Protein AF-A0A7Y2C9P7-F1 (afdb_monomer_lite)

pLDDT: mean 86.55, std 15.67, range [35.44, 96.75]

Sequence (61 aa):
MENAGSRVFLIGDYRGEGFSQGVDRVDDLDRIPDDYSGGLWTDRIDLIGPAVRSGAPASSE

Secondary structure (DSSP, 8-state):
-GGGT---EE-----S-SSPPP--SGGGGGGS-TT--SEE--S-HHHHHHHHHH-------

Foldseek 3Di:
DVVVVDADEDWDDDPVDPDTHFPEDLVSCVPPDPPDPGHGGYPHCVPVVVSVVVDDDDDDD

Structure (mmCIF, N/CA/C/O backbone):
data_AF-A0A7Y2C9P7-F1
#
_entry.id   AF-A0A7Y2C9P7-F1
#
loop_
_atom_site.group_PDB
_atom_site.id
_atom_site.type_symbol
_atom_site.label_atom_id
_atom_site.label_alt_id
_atom_site.label_comp_id
_atom_site.label_asym_id
_atom_site.label_entity_id
_atom_site.label_seq_id
_atom_site.pdbx_PDB_ins_code
_atom_site.Cartn_x
_atom_site.Cartn_y
_atom_site.Cartn_z
_atom_site.occupancy
_atom_site.B_iso_or_equiv
_atom_site.auth_seq_id
_atom_site.auth_comp_id
_atom_site.auth_asym_id
_atom_site.auth_atom_id
_atom_site.pdbx_PDB_model_num
ATOM 1 N N . MET A 1 1 ? -0.658 2.626 16.928 1.00 76.69 1 MET A N 1
ATOM 2 C CA . MET A 1 1 ? -1.005 4.022 16.568 1.00 76.69 1 MET A CA 1
ATOM 3 C C . MET A 1 1 ? -2.509 4.240 16.474 1.00 76.69 1 MET A C 1
ATOM 5 O O . MET A 1 1 ? -2.954 5.340 16.769 1.00 76.69 1 MET A O 1
ATOM 9 N N . GLU A 1 2 ? -3.285 3.197 16.176 1.00 84.50 2 GLU A N 1
ATOM 10 C CA . GLU A 1 2 ? -4.747 3.279 16.102 1.00 84.50 2 GLU A CA 1
ATOM 11 C C . GLU A 1 2 ? -5.415 3.801 17.383 1.00 84.50 2 GLU A C 1
ATOM 13 O O . GLU A 1 2 ? -6.257 4.685 17.302 1.00 84.50 2 GLU A O 1
ATOM 18 N N . ASN A 1 3 ? -4.969 3.373 18.573 1.00 90.44 3 ASN A N 1
ATOM 19 C CA . ASN A 1 3 ? -5.488 3.900 19.848 1.00 90.44 3 ASN A CA 1
ATOM 20 C C . ASN A 1 3 ? -5.272 5.422 20.024 1.00 90.44 3 ASN A C 1
ATOM 22 O O . ASN A 1 3 ? -5.954 6.067 20.809 1.00 90.44 3 ASN A O 1
ATOM 26 N N . ALA A 1 4 ? -4.323 6.010 19.289 1.00 93.56 4 ALA A N 1
ATOM 27 C CA . ALA A 1 4 ? -4.102 7.455 19.256 1.00 93.56 4 ALA A CA 1
ATOM 28 C C . ALA A 1 4 ? -4.883 8.156 18.122 1.00 93.56 4 ALA A C 1
ATOM 30 O O . ALA A 1 4 ? -4.667 9.338 17.877 1.00 93.56 4 ALA A O 1
ATOM 31 N N . GLY A 1 5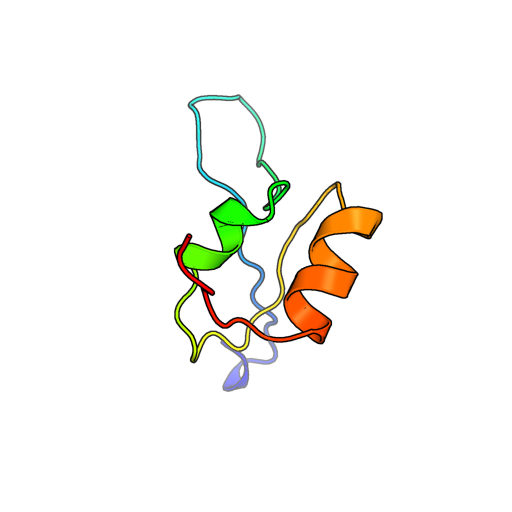 ? -5.754 7.439 17.401 1.00 93.94 5 GLY A N 1
ATOM 32 C CA . GLY A 1 5 ? -6.495 7.940 16.239 1.00 93.94 5 GLY A CA 1
ATOM 33 C C . GLY A 1 5 ? -5.661 8.062 14.958 1.00 93.94 5 GLY A C 1
ATOM 34 O O . GLY A 1 5 ? -6.128 8.631 13.973 1.00 93.94 5 GLY A O 1
ATOM 35 N N . SER A 1 6 ? -4.435 7.534 14.948 1.00 94.38 6 SER A N 1
ATOM 36 C CA . SER A 1 6 ? -3.514 7.644 13.813 1.00 94.38 6 SER A CA 1
ATOM 37 C C . SER A 1 6 ? -3.569 6.414 12.910 1.00 94.38 6 SER A C 1
ATOM 39 O O . SER A 1 6 ? -3.493 5.277 13.384 1.00 94.38 6 SER A O 1
ATOM 41 N N . ARG A 1 7 ? -3.621 6.650 11.594 1.00 94.19 7 ARG A N 1
ATOM 42 C CA . ARG A 1 7 ? -3.546 5.614 10.551 1.00 94.19 7 ARG A CA 1
ATOM 43 C C . ARG A 1 7 ? -2.100 5.445 10.095 1.00 94.19 7 ARG A C 1
ATOM 45 O O . ARG A 1 7 ? -1.406 6.434 9.882 1.00 94.19 7 ARG A O 1
ATOM 52 N N . VAL A 1 8 ? -1.663 4.200 9.940 1.00 94.06 8 VAL A N 1
ATOM 53 C CA . VAL A 1 8 ? -0.307 3.854 9.489 1.00 94.06 8 VAL A CA 1
ATOM 54 C C . VAL A 1 8 ? -0.382 3.325 8.068 1.00 94.06 8 VAL A C 1
ATOM 56 O O . VAL A 1 8 ? -1.281 2.543 7.763 1.00 94.06 8 VAL A O 1
ATOM 59 N N . PHE A 1 9 ? 0.562 3.748 7.231 1.00 95.19 9 PHE A N 1
ATOM 60 C CA . PHE A 1 9 ? 0.728 3.245 5.873 1.00 95.19 9 PHE A CA 1
ATOM 61 C C . PHE A 1 9 ? 2.167 2.769 5.669 1.00 95.19 9 PHE A C 1
ATOM 63 O O . PHE A 1 9 ? 3.102 3.483 6.034 1.00 95.19 9 PHE A O 1
ATOM 70 N N . LEU A 1 10 ? 2.339 1.573 5.107 1.00 95.19 10 LEU A N 1
ATOM 71 C CA . LEU A 1 10 ? 3.631 1.055 4.671 1.00 95.19 10 LEU A CA 1
ATOM 72 C C . LEU A 1 10 ? 3.977 1.645 3.301 1.00 95.19 10 LEU A C 1
ATOM 74 O O . LEU A 1 10 ? 3.137 1.670 2.401 1.00 95.19 10 LEU A O 1
ATOM 78 N N . ILE A 1 11 ? 5.216 2.103 3.160 1.00 94.81 11 ILE A N 1
ATOM 79 C CA . ILE A 1 11 ? 5.802 2.528 1.887 1.00 94.81 11 ILE A CA 1
ATOM 80 C C . ILE A 1 11 ? 6.790 1.461 1.403 1.00 94.81 11 ILE A C 1
ATOM 82 O O . ILE A 1 11 ? 7.248 0.635 2.196 1.00 94.81 11 ILE A O 1
ATOM 86 N N . GLY A 1 12 ? 7.106 1.479 0.112 1.00 92.38 12 GLY A N 1
ATOM 87 C CA . GLY A 1 12 ? 8.074 0.574 -0.497 1.00 92.38 12 GLY A CA 1
ATOM 88 C C . GLY A 1 12 ? 9.503 0.785 0.008 1.00 92.38 12 GLY A C 1
ATOM 89 O O . GLY A 1 12 ? 9.810 1.740 0.728 1.00 92.38 12 GLY A O 1
ATOM 90 N N . ASP A 1 13 ? 10.393 -0.125 -0.393 1.00 88.94 13 ASP A N 1
ATOM 91 C CA . ASP A 1 13 ? 11.805 -0.071 -0.018 1.00 88.94 13 ASP A CA 1
ATOM 92 C C . ASP A 1 13 ? 12.452 1.264 -0.391 1.00 88.94 13 ASP A C 1
ATOM 94 O O . ASP A 1 13 ? 12.316 1.771 -1.507 1.00 88.94 13 ASP A O 1
ATOM 98 N N . TYR A 1 14 ? 13.274 1.774 0.520 1.00 88.50 14 TYR A N 1
ATOM 99 C CA . TYR A 1 14 ? 14.131 2.905 0.219 1.00 88.50 14 TYR A CA 1
ATOM 100 C C . TYR A 1 14 ? 15.323 2.461 -0.634 1.00 88.50 14 TYR A C 1
ATOM 102 O O . TYR A 1 14 ? 16.225 1.778 -0.150 1.00 88.50 14 TYR A O 1
ATOM 110 N N . ARG A 1 15 ? 15.361 2.885 -1.901 1.00 85.00 15 ARG A N 1
ATOM 111 C CA . ARG A 1 15 ? 16.446 2.547 -2.842 1.00 85.00 15 ARG A CA 1
ATOM 112 C C . ARG A 1 15 ? 17.468 3.674 -3.028 1.00 85.00 15 ARG A C 1
ATOM 114 O O . ARG A 1 15 ? 18.177 3.706 -4.028 1.00 85.00 15 ARG A O 1
ATOM 121 N N . GLY A 1 16 ? 17.562 4.600 -2.069 1.00 85.94 16 GLY A N 1
ATOM 122 C CA . GLY A 1 16 ? 18.478 5.749 -2.151 1.00 85.94 16 GLY A CA 1
ATOM 123 C C . GLY A 1 16 ? 17.981 6.885 -3.051 1.00 85.94 16 GLY A C 1
ATOM 124 O O . GLY A 1 16 ? 18.758 7.751 -3.445 1.00 85.94 16 GLY A O 1
ATOM 125 N N . GLU A 1 17 ? 16.697 6.870 -3.389 1.00 78.62 17 GLU A N 1
ATOM 126 C CA . GLU A 1 17 ? 16.030 7.870 -4.219 1.00 78.62 17 GLU A 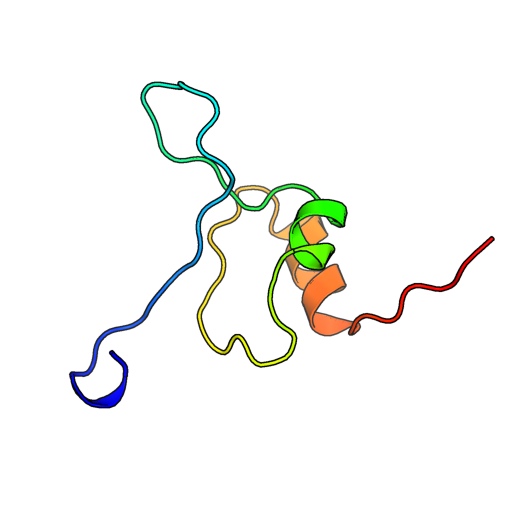CA 1
ATOM 127 C C . GLU A 1 17 ? 15.525 9.025 -3.345 1.00 78.62 17 GLU A C 1
ATOM 129 O O . GLU A 1 17 ? 15.170 8.835 -2.188 1.00 78.62 17 GLU A O 1
ATOM 134 N N . GLY A 1 18 ? 15.504 10.252 -3.871 1.00 86.56 18 GLY A N 1
ATOM 135 C CA . GLY A 1 18 ? 15.149 11.452 -3.095 1.00 86.56 18 GLY A CA 1
ATOM 136 C C . GLY A 1 18 ? 13.671 11.561 -2.686 1.00 86.56 18 GLY A C 1
ATOM 137 O O . GLY A 1 18 ? 13.249 12.624 -2.236 1.00 86.56 18 GLY A O 1
ATOM 138 N N . PHE A 1 19 ? 12.878 10.509 -2.883 1.00 86.44 19 PHE A N 1
ATOM 139 C CA . PHE A 1 19 ? 11.440 10.463 -2.640 1.00 86.44 19 PHE A CA 1
ATOM 140 C C . PHE A 1 19 ? 11.014 9.083 -2.119 1.00 86.44 19 PHE A C 1
ATOM 142 O O . PHE A 1 19 ? 11.757 8.107 -2.202 1.00 86.44 19 PHE A O 1
ATOM 149 N N . SER A 1 20 ? 9.822 9.027 -1.519 1.00 88.31 20 SER A N 1
ATOM 150 C CA . SER A 1 20 ? 9.223 7.776 -1.045 1.00 88.31 20 SER A CA 1
ATOM 151 C C . SER A 1 20 ? 8.712 6.949 -2.217 1.00 88.31 20 SER A C 1
ATOM 153 O O . SER A 1 20 ? 8.123 7.508 -3.137 1.00 88.31 20 SER A O 1
ATOM 155 N N . GLN A 1 21 ? 8.898 5.634 -2.135 1.00 92.31 21 GLN A N 1
ATOM 156 C CA . GLN A 1 21 ? 8.409 4.683 -3.127 1.00 92.31 21 GLN A CA 1
ATOM 157 C C . GLN A 1 21 ? 7.148 3.977 -2.649 1.00 92.31 21 GLN A C 1
ATOM 159 O O . GLN A 1 21 ? 6.954 3.787 -1.446 1.00 92.31 21 GLN A O 1
ATOM 164 N N . GLY A 1 22 ? 6.301 3.568 -3.589 1.00 94.62 22 GLY A N 1
ATOM 165 C CA . GLY A 1 22 ? 5.166 2.702 -3.311 1.00 94.62 22 GLY A CA 1
ATOM 166 C C . GLY A 1 22 ? 5.556 1.229 -3.190 1.00 94.62 22 GLY A C 1
ATOM 167 O O . GLY A 1 22 ? 6.605 0.783 -3.660 1.00 94.62 22 GLY A O 1
ATOM 168 N N . VAL A 1 23 ? 4.681 0.463 -2.545 1.00 96.19 23 VAL A N 1
ATOM 169 C CA . VAL A 1 23 ? 4.580 -0.989 -2.709 1.00 96.19 23 VAL A CA 1
ATOM 170 C C . VAL A 1 23 ? 3.944 -1.197 -4.079 1.00 96.19 23 VAL A C 1
ATOM 172 O O . VAL A 1 23 ? 2.733 -1.063 -4.217 1.00 96.19 23 VAL A O 1
ATOM 175 N N . ASP A 1 24 ? 4.751 -1.417 -5.112 1.00 95.31 24 ASP A N 1
ATOM 176 C CA . ASP A 1 24 ? 4.295 -1.337 -6.511 1.00 95.31 24 ASP A CA 1
ATOM 177 C C . ASP A 1 24 ? 4.390 -2.670 -7.258 1.00 95.31 24 ASP A C 1
ATOM 179 O O . ASP A 1 24 ? 3.955 -2.771 -8.411 1.00 95.31 24 ASP A O 1
ATOM 183 N N . ARG A 1 25 ? 4.962 -3.702 -6.628 1.00 94.94 25 ARG A N 1
ATOM 184 C CA . ARG A 1 25 ? 5.054 -5.065 -7.163 1.00 94.94 25 ARG A CA 1
ATOM 185 C C . ARG A 1 25 ? 4.312 -6.038 -6.259 1.00 94.94 25 ARG A C 1
ATOM 187 O O . ARG A 1 25 ? 4.273 -5.861 -5.049 1.00 94.94 25 ARG A O 1
ATOM 194 N N . VAL A 1 26 ? 3.755 -7.088 -6.857 1.00 94.94 26 VAL A N 1
ATOM 195 C CA . VAL A 1 26 ? 3.084 -8.158 -6.102 1.00 94.94 26 VAL A CA 1
ATOM 196 C C . VAL A 1 26 ? 4.071 -8.843 -5.154 1.00 94.94 26 VAL A C 1
ATOM 198 O O . VAL A 1 26 ? 3.740 -9.029 -3.992 1.00 94.94 26 VAL A O 1
ATOM 201 N N . ASP A 1 27 ? 5.305 -9.083 -5.601 1.00 94.50 27 ASP A N 1
ATOM 202 C CA . ASP A 1 27 ? 6.371 -9.688 -4.787 1.00 94.50 27 ASP A CA 1
ATOM 203 C C . ASP A 1 27 ? 6.760 -8.839 -3.557 1.00 94.50 27 ASP A C 1
ATOM 205 O O . ASP A 1 27 ? 7.319 -9.354 -2.590 1.00 94.50 27 ASP A O 1
ATOM 209 N N . ASP A 1 28 ? 6.460 -7.531 -3.552 1.00 93.38 28 ASP A N 1
ATOM 210 C CA . ASP A 1 28 ? 6.689 -6.689 -2.370 1.00 93.38 28 ASP A CA 1
ATOM 211 C C . ASP A 1 28 ? 5.752 -7.101 -1.209 1.00 93.38 28 ASP A C 1
ATOM 213 O O . ASP A 1 28 ? 6.079 -6.869 -0.042 1.00 93.38 28 ASP A O 1
ATOM 217 N N . LEU A 1 29 ? 4.608 -7.738 -1.510 1.00 93.50 29 LEU A N 1
ATOM 218 C CA . LEU A 1 29 ? 3.632 -8.210 -0.522 1.00 93.50 29 LEU A CA 1
ATOM 219 C C . LEU A 1 29 ? 4.151 -9.396 0.299 1.00 93.50 29 LEU A C 1
ATOM 221 O O . LEU A 1 29 ? 3.800 -9.498 1.470 1.00 93.50 29 LEU A O 1
ATOM 225 N N . ASP A 1 30 ? 5.038 -10.229 -0.256 1.00 92.44 30 ASP A N 1
ATOM 226 C CA . ASP A 1 30 ? 5.600 -11.410 0.429 1.00 92.44 30 ASP A CA 1
ATOM 227 C C . ASP A 1 30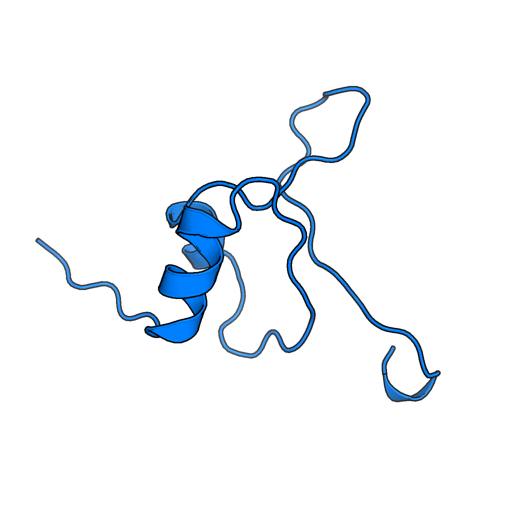 ? 6.438 -11.048 1.665 1.00 92.44 30 ASP A C 1
ATOM 229 O O . ASP A 1 30 ? 6.748 -11.885 2.512 1.00 92.44 30 ASP A O 1
ATOM 233 N N . ARG A 1 31 ? 6.845 -9.781 1.768 1.00 90.50 31 ARG A N 1
ATOM 234 C CA . ARG A 1 31 ? 7.634 -9.249 2.884 1.00 90.50 31 ARG A CA 1
ATOM 235 C C . ARG A 1 31 ? 6.772 -8.609 3.965 1.00 90.50 31 ARG A C 1
ATOM 237 O O . ARG A 1 31 ? 7.308 -8.184 4.991 1.00 90.50 31 ARG A O 1
ATOM 244 N N . ILE A 1 32 ? 5.469 -8.495 3.728 1.00 92.06 32 ILE A N 1
ATOM 245 C CA . ILE A 1 32 ? 4.521 -7.908 4.666 1.00 92.06 32 ILE A CA 1
ATOM 246 C C . ILE A 1 32 ? 4.064 -9.015 5.622 1.00 92.06 32 ILE A C 1
ATOM 248 O O . ILE A 1 32 ? 3.617 -10.059 5.157 1.00 92.06 32 ILE A O 1
ATOM 252 N N . PRO A 1 33 ? 4.166 -8.815 6.948 1.00 91.19 33 PRO A N 1
ATOM 253 C CA . PRO A 1 33 ? 3.646 -9.781 7.908 1.00 91.19 33 PRO A CA 1
ATOM 254 C C . PRO A 1 33 ? 2.152 -10.048 7.692 1.00 91.19 33 PRO A C 1
ATOM 256 O O . PRO A 1 33 ? 1.387 -9.104 7.488 1.00 91.19 33 PRO A O 1
ATOM 259 N N . ASP A 1 34 ? 1.731 -11.309 7.808 1.00 87.94 34 ASP A N 1
ATOM 260 C CA . ASP A 1 34 ? 0.326 -11.719 7.638 1.00 87.94 34 ASP A CA 1
ATOM 261 C C . ASP A 1 34 ? -0.637 -10.991 8.597 1.00 87.94 34 ASP A C 1
ATOM 263 O O . ASP A 1 34 ? -1.824 -10.837 8.312 1.00 87.94 34 ASP A O 1
ATOM 267 N N . ASP A 1 35 ? -0.134 -10.537 9.747 1.00 89.50 35 ASP A N 1
ATOM 268 C CA . ASP A 1 35 ? -0.874 -9.806 10.775 1.00 89.50 35 ASP A CA 1
ATOM 269 C C . ASP A 1 35 ? -0.788 -8.274 10.632 1.00 89.50 35 ASP A C 1
ATOM 271 O O . ASP A 1 35 ? -1.296 -7.532 11.481 1.00 89.50 35 ASP A O 1
ATOM 275 N N . TYR A 1 36 ? -0.185 -7.768 9.552 1.00 92.00 36 TYR A N 1
ATOM 276 C CA . TYR A 1 36 ? -0.145 -6.339 9.273 1.00 92.00 36 TYR A CA 1
ATOM 277 C C . TYR A 1 36 ? -1.541 -5.795 8.940 1.00 92.00 36 TYR A C 1
ATOM 279 O O . TYR A 1 36 ? -2.158 -6.148 7.939 1.00 92.00 36 TYR A O 1
ATOM 287 N N . SER A 1 37 ? -2.026 -4.867 9.764 1.00 90.56 37 SER A N 1
ATOM 288 C CA . SER A 1 37 ? -3.369 -4.278 9.651 1.00 90.56 37 SER A CA 1
ATOM 289 C C . SER A 1 37 ? -3.385 -2.817 9.178 1.00 90.56 37 SER A C 1
ATOM 291 O O . SER A 1 37 ? -4.436 -2.172 9.162 1.00 90.56 37 SER A O 1
ATOM 293 N N . GLY A 1 38 ? -2.223 -2.264 8.816 1.00 93.94 38 GLY A N 1
ATOM 294 C CA . GLY A 1 38 ? -2.108 -0.906 8.283 1.00 93.94 38 GLY A CA 1
ATOM 295 C C . GLY A 1 38 ? -2.488 -0.803 6.803 1.00 93.94 38 GLY A C 1
ATOM 296 O O . GLY A 1 38 ? -2.804 -1.788 6.141 1.00 93.94 38 GLY A O 1
ATOM 297 N N . GLY A 1 39 ? -2.458 0.415 6.264 1.00 95.44 39 GLY A N 1
ATOM 298 C CA . GLY A 1 39 ? -2.617 0.641 4.828 1.00 95.44 39 GLY A CA 1
ATOM 299 C C . GLY A 1 39 ? -1.312 0.430 4.056 1.00 95.44 39 GLY A C 1
ATOM 300 O O . GLY A 1 39 ? -0.230 0.443 4.632 1.00 95.44 39 GLY A O 1
ATOM 301 N N . LEU A 1 40 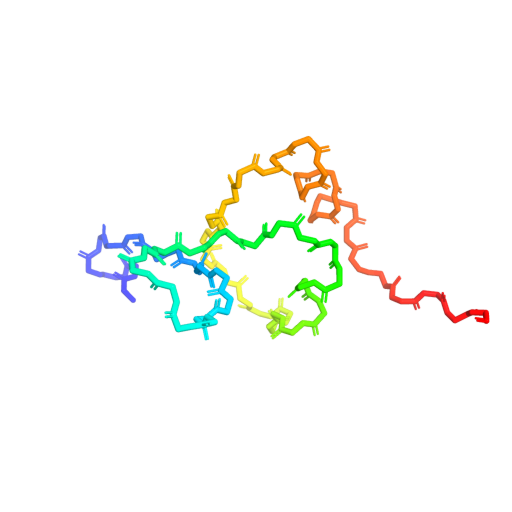? -1.404 0.308 2.735 1.00 96.06 40 LEU A N 1
ATOM 302 C CA . LEU A 1 40 ? -0.250 0.313 1.833 1.00 96.06 40 LEU A CA 1
ATOM 303 C C . LEU A 1 40 ? -0.291 1.574 0.971 1.00 96.06 40 LEU A C 1
ATOM 305 O O . LEU A 1 40 ? -1.362 1.971 0.508 1.00 96.06 40 LEU A O 1
ATOM 309 N N . TRP A 1 41 ? 0.860 2.203 0.761 1.00 96.69 41 TRP A N 1
ATOM 310 C CA . TRP A 1 41 ? 1.035 3.242 -0.248 1.00 96.69 41 TRP A CA 1
ATOM 311 C C . TRP A 1 41 ? 1.464 2.587 -1.558 1.00 96.69 41 TRP A C 1
ATOM 313 O O . TRP A 1 41 ? 2.455 1.862 -1.574 1.00 96.69 41 TRP A O 1
ATOM 323 N N . THR A 1 42 ? 0.748 2.839 -2.651 1.00 96.75 42 THR A N 1
ATOM 324 C CA . THR A 1 42 ? 1.055 2.268 -3.969 1.00 96.75 42 THR A CA 1
ATOM 325 C C . THR A 1 42 ? 0.697 3.248 -5.077 1.00 96.75 42 THR A C 1
ATOM 327 O O . THR A 1 42 ? -0.355 3.890 -5.021 1.00 96.75 42 THR A O 1
ATOM 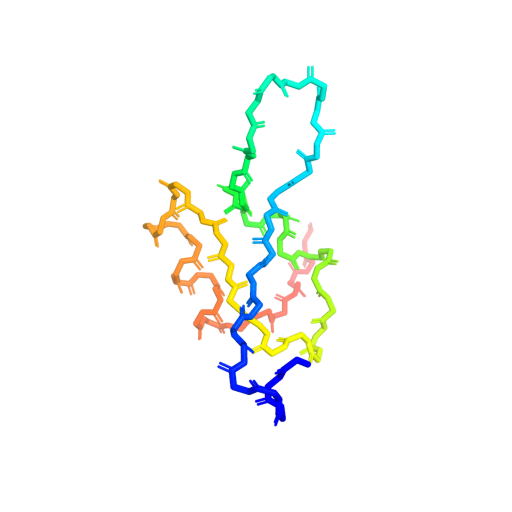330 N N . ASP A 1 43 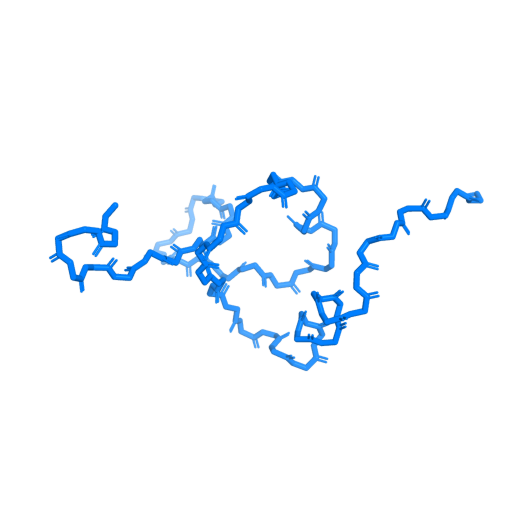? 1.536 3.305 -6.106 1.00 95.88 43 ASP A N 1
ATOM 331 C CA . ASP A 1 43 ? 1.238 3.975 -7.373 1.00 95.88 43 ASP A CA 1
ATOM 332 C C . ASP A 1 43 ? 0.581 3.008 -8.379 1.00 95.88 43 ASP A C 1
ATOM 334 O O . ASP A 1 43 ? 0.186 3.401 -9.479 1.00 95.88 43 ASP A O 1
ATOM 338 N N . ARG A 1 44 ? 0.426 1.731 -8.000 1.00 96.75 44 ARG A N 1
ATOM 339 C CA . ARG A 1 44 ? -0.093 0.626 -8.820 1.00 96.75 44 ARG A CA 1
ATOM 340 C C . ARG A 1 44 ? -1.302 -0.056 -8.186 1.00 96.75 44 ARG A C 1
ATOM 342 O O . ARG A 1 44 ? -1.354 -1.280 -8.049 1.00 96.75 44 ARG A O 1
ATOM 349 N N . ILE A 1 45 ? -2.317 0.730 -7.823 1.00 96.50 45 ILE A N 1
ATOM 350 C CA . ILE A 1 45 ? -3.566 0.215 -7.228 1.00 96.50 45 ILE A CA 1
ATOM 351 C C . ILE A 1 45 ? -4.284 -0.813 -8.121 1.00 96.50 45 ILE A C 1
ATOM 353 O O . ILE A 1 45 ? -4.963 -1.704 -7.611 1.00 96.50 45 ILE A O 1
ATOM 357 N N . ASP A 1 46 ? -4.093 -0.721 -9.439 1.00 96.50 46 ASP A N 1
ATOM 358 C CA . ASP A 1 46 ? -4.575 -1.673 -10.440 1.00 96.50 46 ASP A CA 1
ATOM 359 C C . ASP A 1 46 ? -4.009 -3.087 -10.244 1.00 96.50 46 ASP A C 1
ATOM 361 O O . ASP A 1 46 ? -4.705 -4.064 -10.513 1.00 96.50 46 ASP A O 1
ATOM 365 N N . LEU A 1 47 ? -2.775 -3.194 -9.741 1.00 96.06 47 LEU A N 1
ATOM 366 C CA . LEU A 1 47 ? -2.104 -4.464 -9.463 1.00 96.06 47 LEU A CA 1
ATOM 367 C C . LEU A 1 47 ? -2.254 -4.883 -8.001 1.00 96.06 47 LEU A C 1
ATOM 369 O O . LEU A 1 47 ? -2.620 -6.020 -7.706 1.00 96.06 47 LEU A O 1
ATOM 373 N N . ILE A 1 48 ? -1.979 -3.960 -7.081 1.00 96.19 48 ILE A N 1
ATOM 374 C CA . ILE A 1 48 ? -1.868 -4.274 -5.656 1.00 96.19 48 ILE A CA 1
ATOM 375 C C . ILE A 1 48 ? -3.239 -4.499 -5.025 1.00 96.19 48 ILE A C 1
ATOM 377 O O . ILE A 1 48 ? -3.395 -5.425 -4.235 1.00 96.19 48 ILE A O 1
ATOM 381 N N . GLY A 1 49 ? -4.255 -3.718 -5.407 1.00 95.38 49 GLY A N 1
ATOM 382 C CA . GLY A 1 49 ? -5.608 -3.841 -4.856 1.00 95.38 49 GLY A CA 1
ATOM 383 C C . GLY A 1 49 ? -6.207 -5.249 -5.018 1.00 95.38 49 GLY A C 1
ATOM 384 O O . GLY A 1 49 ? -6.664 -5.831 -4.031 1.00 95.38 49 GLY A O 1
ATOM 385 N N . PRO A 1 50 ? -6.202 -5.838 -6.229 1.00 95.56 50 PRO A N 1
ATOM 386 C CA . PRO A 1 50 ? -6.636 -7.219 -6.429 1.00 95.56 50 PRO A CA 1
ATOM 387 C C . PRO A 1 50 ? -5.767 -8.253 -5.704 1.00 95.56 50 PRO A C 1
ATOM 389 O O . PRO A 1 50 ? -6.321 -9.200 -5.143 1.00 95.56 50 PRO A O 1
ATOM 392 N N . ALA A 1 51 ? -4.441 -8.075 -5.682 1.00 93.88 51 ALA A N 1
ATOM 393 C CA . ALA A 1 51 ? -3.518 -9.013 -5.040 1.00 93.88 51 ALA A CA 1
ATOM 394 C C . ALA A 1 51 ? -3.780 -9.129 -3.528 1.00 93.88 51 ALA A C 1
ATOM 396 O O . ALA A 1 51 ? -3.941 -10.236 -3.017 1.00 93.88 51 ALA A O 1
ATOM 397 N N . VAL A 1 52 ? -3.961 -8.001 -2.828 1.00 91.62 52 VAL A N 1
ATOM 398 C CA . VAL A 1 52 ? -4.286 -8.013 -1.388 1.00 91.62 52 VAL A CA 1
ATOM 399 C C . VAL A 1 52 ? -5.701 -8.518 -1.101 1.00 91.62 52 VAL A C 1
ATOM 401 O O . VAL A 1 52 ? -5.945 -9.118 -0.060 1.00 91.62 52 VAL A O 1
ATOM 404 N N . ARG A 1 53 ? -6.655 -8.308 -2.021 1.00 86.94 53 ARG A N 1
ATOM 405 C CA . ARG A 1 53 ? -8.041 -8.777 -1.858 1.00 86.94 53 ARG A CA 1
ATOM 406 C C . ARG A 1 53 ? -8.185 -10.284 -2.062 1.00 86.94 53 ARG A C 1
ATOM 408 O O . ARG A 1 53 ? -9.078 -10.886 -1.471 1.00 86.94 53 ARG A O 1
ATOM 415 N N . SER A 1 54 ? -7.362 -10.864 -2.929 1.00 76.50 54 SER A N 1
ATOM 416 C CA . SER A 1 54 ? -7.446 -12.284 -3.286 1.00 76.50 54 SER A CA 1
ATOM 417 C C . SER A 1 54 ? -6.862 -13.197 -2.204 1.00 76.50 54 SER A C 1
ATOM 419 O O . SER A 1 54 ? -7.225 -14.368 -2.162 1.00 76.50 54 SER A O 1
ATOM 421 N N . GLY A 1 55 ? -6.038 -12.646 -1.303 1.00 59.41 55 GLY A N 1
ATOM 422 C CA . GLY A 1 55 ? -5.322 -13.385 -0.268 1.00 59.41 55 GLY A CA 1
ATOM 423 C C . GLY A 1 55 ? -4.155 -14.178 -0.856 1.00 59.41 55 GLY A C 1
ATOM 424 O O . GLY A 1 55 ? -4.333 -14.969 -1.779 1.00 59.41 55 GLY A O 1
ATOM 425 N N . ALA A 1 56 ? -2.958 -13.997 -0.298 1.00 51.56 56 ALA A N 1
ATOM 426 C CA . ALA A 1 56 ? -1.897 -14.992 -0.404 1.00 51.56 56 ALA A CA 1
ATOM 427 C C . ALA A 1 56 ? -2.478 -16.393 -0.102 1.00 51.56 56 ALA A C 1
ATOM 429 O O . ALA A 1 56 ? -3.228 -16.562 0.866 1.00 51.56 56 ALA A O 1
ATOM 430 N N . PRO A 1 57 ? -2.193 -17.381 -0.965 1.00 41.06 57 PRO A N 1
ATOM 431 C CA . PRO A 1 57 ? -1.012 -18.197 -0.728 1.00 41.06 57 PRO A CA 1
ATOM 432 C C . PRO A 1 57 ? -0.080 -18.250 -1.942 1.00 41.06 57 PRO A C 1
ATOM 434 O O . PRO A 1 57 ? -0.518 -18.288 -3.093 1.00 41.06 57 PRO A O 1
ATOM 437 N N . ALA A 1 58 ? 1.220 -18.349 -1.663 1.00 50.22 58 ALA A N 1
ATOM 438 C CA . ALA A 1 58 ? 2.192 -18.856 -2.617 1.00 50.22 58 ALA A CA 1
ATOM 439 C C . ALA A 1 58 ? 1.751 -20.255 -3.079 1.00 50.22 58 ALA A C 1
ATOM 441 O O . ALA A 1 58 ? 1.657 -21.182 -2.274 1.00 50.22 58 ALA A O 1
ATOM 442 N N . SER A 1 59 ? 1.472 -20.409 -4.371 1.00 43.38 59 SER A N 1
ATOM 443 C CA . SER A 1 59 ? 1.453 -21.722 -5.011 1.00 43.38 59 SER A CA 1
ATOM 444 C C . SER A 1 59 ? 2.757 -21.856 -5.774 1.00 43.38 59 SER A C 1
ATOM 446 O O . SER A 1 59 ? 3.010 -21.127 -6.728 1.00 43.38 59 SER A O 1
ATOM 448 N N . SER A 1 60 ? 3.607 -22.733 -5.257 1.00 38.09 60 SER A N 1
ATOM 449 C CA . SER A 1 60 ? 4.839 -23.187 -5.881 1.00 38.09 60 SER A CA 1
ATOM 450 C C . SER A 1 60 ? 4.554 -23.836 -7.236 1.00 38.09 60 SER A C 1
ATOM 452 O O . SER A 1 60 ? 3.719 -24.737 -7.291 1.00 38.09 60 SER A O 1
ATOM 454 N N . GLU A 1 61 ? 5.311 -23.450 -8.263 1.00 35.44 61 GLU A N 1
ATOM 455 C CA . GLU A 1 61 ? 5.727 -24.301 -9.391 1.00 35.44 61 GLU A CA 1
ATOM 456 C C . GLU A 1 61 ? 7.193 -24.007 -9.729 1.00 35.44 61 GLU A C 1
ATOM 458 O O . GLU A 1 61 ? 7.590 -22.819 -9.671 1.00 35.44 61 GLU A O 1
#

Radius of gyration: 12.94 Å; chains: 1; bounding box: 26×36×30 Å